Protein AF-A0A496QJI1-F1 (afdb_monomer_lite)

pLDDT: mean 93.15, std 5.8, range [52.69, 98.19]

Radius of gyration: 16.43 Å; chains: 1; bounding box: 36×29×38 Å

Structure (mmCIF, N/CA/C/O backbone):
data_AF-A0A496QJI1-F1
#
_entry.id   AF-A0A496QJI1-F1
#
loop_
_atom_site.group_PDB
_atom_site.id
_atom_site.type_symbol
_atom_site.label_atom_id
_atom_site.label_alt_id
_atom_site.label_comp_id
_atom_site.label_asym_id
_atom_site.label_entity_id
_atom_site.label_seq_id
_atom_site.pdbx_PDB_ins_code
_atom_site.Cartn_x
_atom_site.Cartn_y
_atom_site.Cartn_z
_atom_site.occupancy
_atom_site.B_iso_or_equiv
_atom_site.auth_seq_id
_atom_site.auth_comp_id
_atom_site.auth_asym_id
_atom_site.auth_atom_id
_atom_site.pdbx_PDB_model_num
ATOM 1 N N . MET A 1 1 ? -6.512 -2.803 4.110 1.00 93.69 1 MET A N 1
ATOM 2 C CA . MET A 1 1 ? -7.085 -1.622 3.436 1.00 93.69 1 MET A CA 1
ATOM 3 C C . MET A 1 1 ? -5.961 -0.634 3.206 1.00 93.69 1 MET A C 1
ATOM 5 O O . MET A 1 1 ? -5.234 -0.361 4.151 1.00 93.69 1 MET A O 1
ATOM 9 N N . ALA A 1 2 ? -5.794 -0.151 1.977 1.00 95.88 2 ALA A N 1
ATOM 10 C CA . ALA A 1 2 ? -4.790 0.861 1.659 1.00 95.88 2 ALA A CA 1
ATOM 11 C C . ALA A 1 2 ? -5.354 2.266 1.902 1.00 95.88 2 ALA A C 1
ATOM 13 O O . ALA A 1 2 ? -6.518 2.515 1.583 1.00 95.88 2 ALA A O 1
ATOM 14 N N . VAL A 1 3 ? -4.542 3.161 2.458 1.00 94.12 3 VAL A N 1
ATOM 15 C CA . VAL A 1 3 ? -4.893 4.563 2.717 1.00 94.12 3 VAL A CA 1
ATOM 16 C C . VAL A 1 3 ? -3.719 5.469 2.359 1.00 94.12 3 VAL A C 1
ATOM 18 O O . VAL A 1 3 ? -2.561 5.115 2.577 1.00 94.12 3 VAL A O 1
ATOM 21 N N . ALA A 1 4 ? -4.018 6.648 1.819 1.00 91.50 4 ALA A N 1
ATOM 22 C CA . ALA A 1 4 ? -3.010 7.672 1.584 1.00 91.50 4 ALA A CA 1
ATOM 23 C C . ALA A 1 4 ? -2.640 8.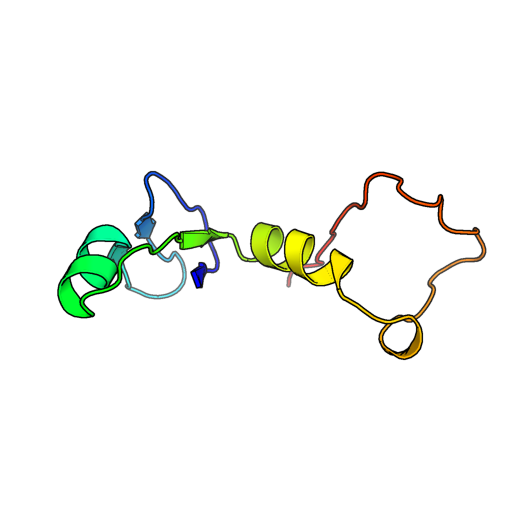349 2.912 1.00 91.50 4 ALA A C 1
ATOM 25 O O . ALA A 1 4 ? -3.518 8.825 3.635 1.00 91.50 4 ALA A O 1
ATOM 26 N N . GLY A 1 5 ? -1.343 8.402 3.214 1.00 90.12 5 GLY A N 1
ATOM 27 C CA . GLY A 1 5 ? -0.809 9.004 4.436 1.00 90.12 5 GLY A CA 1
ATOM 28 C C . GLY A 1 5 ? -0.063 8.020 5.335 1.00 90.12 5 GLY A C 1
ATOM 29 O O . GLY A 1 5 ? 0.125 6.848 5.001 1.00 90.12 5 GLY A O 1
ATOM 30 N N . VAL A 1 6 ? 0.401 8.535 6.473 1.00 93.38 6 VAL A N 1
ATOM 31 C CA . VAL A 1 6 ? 1.163 7.771 7.466 1.00 93.38 6 VAL A CA 1
ATOM 32 C C . VAL A 1 6 ? 0.209 6.884 8.260 1.00 93.38 6 VAL A C 1
ATOM 34 O O . VAL A 1 6 ? -0.757 7.374 8.845 1.00 93.38 6 VAL A O 1
ATOM 37 N N . VAL A 1 7 ? 0.486 5.581 8.284 1.00 96.19 7 VAL A N 1
ATOM 38 C CA . VAL A 1 7 ? -0.261 4.615 9.094 1.00 96.19 7 VAL A CA 1
ATOM 39 C C . VAL A 1 7 ? 0.572 4.230 10.306 1.00 96.19 7 VAL A C 1
ATOM 41 O O . VAL A 1 7 ? 1.649 3.657 10.167 1.00 96.19 7 VAL A O 1
ATOM 44 N N . GLU A 1 8 ? 0.042 4.487 11.497 1.00 95.88 8 GLU A N 1
ATOM 45 C CA . GLU A 1 8 ? 0.668 4.131 12.770 1.00 95.88 8 GLU A CA 1
ATOM 46 C C . GLU A 1 8 ? -0.359 3.446 13.668 1.00 95.88 8 GLU A C 1
ATOM 48 O O . GLU A 1 8 ? -1.502 3.885 13.779 1.00 95.88 8 GLU A O 1
ATOM 53 N N . GLY A 1 9 ? 0.015 2.325 14.289 1.00 96.19 9 GLY A N 1
ATOM 54 C CA . GLY A 1 9 ? -0.875 1.619 15.219 1.00 96.19 9 GLY A CA 1
ATOM 55 C C . GLY A 1 9 ? -2.217 1.184 14.610 1.00 96.19 9 GLY A C 1
ATOM 56 O O . GLY A 1 9 ? -3.215 1.137 15.323 1.00 96.19 9 GLY A O 1
ATOM 57 N N . ASN A 1 10 ? -2.250 0.863 13.308 1.00 97.06 10 ASN A N 1
ATOM 58 C CA . ASN A 1 10 ? -3.471 0.532 12.557 1.00 97.06 10 ASN A CA 1
ATOM 59 C C . ASN A 1 10 ? -4.479 1.697 12.457 1.00 97.06 10 ASN A C 1
ATOM 61 O O . ASN A 1 10 ? -5.690 1.475 12.389 1.00 97.06 10 ASN A O 1
ATOM 65 N N . ARG A 1 11 ? -3.984 2.937 12.462 1.00 97.38 11 ARG A N 1
ATOM 66 C CA . ARG A 1 11 ? -4.773 4.170 12.424 1.00 97.38 11 ARG A CA 1
ATOM 67 C C . ARG A 1 11 ? -4.129 5.183 11.477 1.00 97.38 11 ARG A C 1
ATOM 69 O O . ARG A 1 11 ? -2.909 5.202 11.325 1.00 97.38 11 ARG A O 1
ATOM 76 N N . VAL A 1 12 ? -4.944 6.021 10.841 1.00 96.44 12 VAL A N 1
ATOM 77 C CA . VAL A 1 12 ? -4.482 7.150 10.020 1.00 96.44 12 VAL A CA 1
ATOM 78 C C . VAL A 1 12 ? -5.295 8.402 10.333 1.00 96.44 12 VAL A C 1
ATOM 80 O O . VAL A 1 12 ? -6.518 8.346 10.476 1.00 96.44 12 VAL A O 1
ATOM 83 N N . GLU A 1 13 ? -4.595 9.528 10.421 1.00 95.31 13 GLU A N 1
ATOM 84 C CA . GLU A 1 13 ? -5.181 10.866 10.350 1.00 95.31 13 GLU A CA 1
ATOM 85 C C . GLU A 1 13 ? -4.951 11.397 8.942 1.00 95.31 13 GLU A C 1
ATOM 87 O O . GLU A 1 13 ? -3.811 11.652 8.545 1.00 95.31 13 GLU A O 1
ATOM 92 N N . ALA A 1 14 ? -6.017 11.508 8.152 1.00 90.06 14 ALA A N 1
ATOM 93 C CA . ALA A 1 14 ? -5.880 11.979 6.787 1.00 90.06 14 ALA A CA 1
ATOM 94 C C . ALA A 1 14 ? -5.522 13.473 6.772 1.00 90.06 14 ALA A C 1
ATOM 96 O O . ALA A 1 14 ? -6.125 14.290 7.463 1.00 90.06 14 ALA A O 1
ATOM 97 N N . THR A 1 15 ? -4.539 13.845 5.954 1.00 85.56 15 THR A N 1
ATOM 98 C CA . THR A 1 15 ? -4.057 15.233 5.860 1.00 85.56 15 THR A CA 1
ATOM 99 C C . THR A 1 15 ? -4.898 16.100 4.923 1.00 85.56 15 THR A C 1
ATOM 101 O O . THR A 1 15 ? -4.942 17.315 5.087 1.00 85.56 15 THR A O 1
ATOM 104 N N . ASN A 1 16 ? -5.580 15.484 3.952 1.00 86.19 16 ASN A N 1
ATOM 105 C CA . ASN A 1 16 ? -6.309 16.183 2.886 1.00 86.19 16 ASN A CA 1
ATOM 106 C C . ASN A 1 16 ? -7.836 16.176 3.068 1.00 86.19 16 ASN A C 1
ATOM 108 O O . ASN A 1 16 ? -8.547 16.879 2.356 1.00 86.19 16 ASN A O 1
ATOM 112 N N . ILE A 1 17 ? -8.349 15.365 3.995 1.00 88.44 17 ILE A N 1
ATOM 113 C CA . ILE A 1 17 ? -9.775 15.231 4.315 1.00 88.44 17 ILE A CA 1
ATOM 114 C C . ILE A 1 17 ? -9.920 15.072 5.834 1.00 88.44 17 ILE A C 1
ATOM 116 O O . ILE A 1 17 ? -9.032 14.487 6.447 1.00 88.44 17 ILE A O 1
ATOM 120 N N . PRO A 1 18 ? -11.010 15.547 6.466 1.00 92.31 18 PRO A N 1
ATOM 121 C CA . PRO A 1 18 ? -11.159 15.545 7.925 1.00 92.31 18 PRO A CA 1
ATOM 122 C C . PRO A 1 18 ? -11.580 14.164 8.456 1.00 92.31 18 PRO A C 1
ATOM 124 O O . PRO A 1 18 ? -12.565 14.036 9.183 1.00 92.31 18 PRO A O 1
ATOM 127 N N . TRP A 1 19 ? -10.894 13.108 8.022 1.00 92.12 19 TRP A N 1
ATOM 128 C CA . TRP A 1 19 ? -11.189 11.731 8.393 1.00 92.12 19 TRP A CA 1
ATOM 129 C C . TRP A 1 19 ? -10.072 11.164 9.254 1.00 92.12 19 TRP A C 1
ATOM 131 O O . TRP A 1 19 ? -8.918 11.081 8.835 1.00 92.12 19 TRP A O 1
ATOM 141 N N . THR A 1 20 ? -10.464 10.674 10.420 1.00 95.12 20 THR A N 1
ATOM 142 C CA . THR A 1 20 ? -9.688 9.707 11.183 1.00 95.12 20 THR A CA 1
ATOM 143 C C . THR A 1 20 ? -10.191 8.317 10.829 1.00 95.12 20 THR A C 1
ATOM 145 O O . THR A 1 20 ? -11.386 8.038 10.949 1.00 95.12 20 THR A O 1
ATOM 148 N N . ILE A 1 21 ? -9.291 7.427 10.425 1.00 95.44 21 ILE A N 1
ATOM 149 C CA . ILE A 1 21 ? -9.637 6.033 10.152 1.00 95.44 21 ILE A CA 1
ATOM 150 C C . ILE A 1 21 ? -8.916 5.164 11.175 1.00 95.44 21 ILE A C 1
ATOM 152 O O . ILE A 1 21 ? -7.688 5.116 11.198 1.00 95.44 21 ILE A O 1
ATOM 156 N N . ASP A 1 22 ? -9.687 4.460 12.002 1.00 97.12 22 ASP A N 1
ATOM 157 C CA . ASP A 1 22 ? -9.177 3.499 12.977 1.00 97.12 22 ASP A CA 1
ATOM 158 C C . ASP A 1 22 ? -9.545 2.073 12.553 1.00 97.12 22 ASP A C 1
ATOM 160 O O . ASP A 1 22 ? -10.720 1.708 12.428 1.00 97.12 22 ASP A O 1
ATOM 164 N N . GLY A 1 23 ? -8.527 1.251 12.303 1.00 97.38 23 GLY A N 1
ATOM 165 C CA . GLY A 1 23 ? -8.716 -0.118 11.851 1.00 97.38 23 GLY A CA 1
ATOM 166 C C . GLY A 1 23 ? -9.343 -1.034 12.907 1.00 97.38 23 GLY A C 1
ATOM 167 O O . GLY A 1 23 ? -10.074 -1.960 12.554 1.00 97.38 23 GLY A O 1
ATOM 168 N N . HIS A 1 24 ? -9.127 -0.783 14.199 1.00 97.25 24 HIS A N 1
ATOM 169 C CA . HIS A 1 24 ? -9.737 -1.573 15.270 1.00 97.25 24 HIS A CA 1
ATOM 170 C C . HIS A 1 24 ? -11.236 -1.299 15.372 1.00 97.25 24 HIS A C 1
ATOM 172 O O . HIS A 1 24 ? -12.020 -2.240 15.535 1.00 97.25 24 HIS A O 1
ATOM 178 N N . ASP A 1 25 ? -11.643 -0.040 15.228 1.00 97.56 25 ASP A N 1
ATOM 179 C CA . ASP A 1 25 ? -13.057 0.334 15.236 1.00 97.56 25 ASP A CA 1
ATOM 180 C C . ASP A 1 25 ? -13.788 -0.212 14.009 1.00 97.56 25 ASP A C 1
ATOM 182 O O . ASP A 1 25 ? -14.869 -0.791 14.141 1.00 97.56 25 ASP A O 1
ATOM 186 N N . LEU A 1 26 ? -13.178 -0.123 12.820 1.00 97.06 26 LEU A N 1
ATOM 187 C CA . LEU A 1 26 ? -13.734 -0.724 11.604 1.00 97.06 26 LEU A CA 1
ATOM 188 C C . LEU A 1 26 ? -13.845 -2.247 11.725 1.00 97.06 26 LEU A C 1
ATOM 190 O O . LEU A 1 26 ? -14.892 -2.811 11.404 1.00 97.06 26 LEU A O 1
ATOM 194 N N . LYS A 1 27 ? -12.803 -2.914 12.237 1.00 98.19 27 LYS A N 1
ATOM 195 C CA . LYS A 1 27 ? -12.810 -4.362 12.481 1.00 98.19 27 LYS A CA 1
ATOM 196 C C . LYS A 1 27 ? -14.004 -4.772 13.343 1.00 98.19 27 LYS A C 1
ATOM 198 O O . LYS A 1 27 ? -14.738 -5.682 12.967 1.00 98.19 27 LYS A O 1
ATOM 203 N N . LYS A 1 28 ? -14.218 -4.083 14.472 1.00 97.88 28 LYS A N 1
ATOM 204 C CA . LYS A 1 28 ? -15.349 -4.337 15.380 1.00 97.88 28 LYS A CA 1
ATOM 205 C C . LYS A 1 28 ? -16.687 -4.057 14.704 1.00 97.88 28 LYS A C 1
ATOM 207 O O . LYS A 1 28 ? -17.581 -4.895 14.762 1.00 97.88 28 LYS A O 1
ATOM 212 N N . ARG A 1 29 ? -16.818 -2.903 14.043 1.00 97.75 29 ARG A N 1
ATOM 213 C CA . ARG A 1 29 ? -18.063 -2.457 13.401 1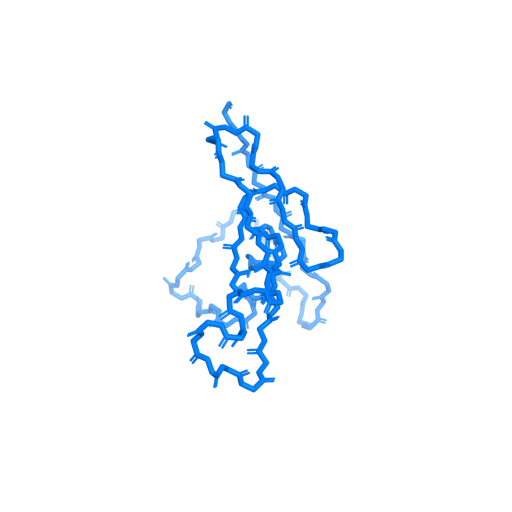.00 97.75 29 ARG A CA 1
ATOM 214 C C . ARG A 1 29 ? -18.557 -3.426 12.331 1.00 97.75 29 ARG A C 1
ATOM 216 O O . ARG A 1 29 ? -19.762 -3.614 12.205 1.00 97.75 29 ARG A O 1
ATOM 223 N N . PHE A 1 30 ? -17.642 -4.014 11.568 1.00 97.69 30 PHE A N 1
ATOM 224 C CA . PHE A 1 30 ? -17.973 -4.920 10.468 1.00 97.69 30 PHE A CA 1
ATOM 225 C C . PHE A 1 30 ? -17.795 -6.404 10.812 1.00 97.69 30 PHE A C 1
ATOM 227 O O . PHE A 1 30 ? -17.990 -7.247 9.943 1.00 97.69 30 PHE A O 1
ATOM 234 N N . GLY A 1 31 ? -17.442 -6.740 12.059 1.00 97.69 31 GLY A N 1
ATOM 235 C CA . GLY A 1 31 ? -17.275 -8.129 12.497 1.00 97.69 31 GLY A CA 1
ATOM 236 C C . GLY A 1 31 ? -16.152 -8.878 11.770 1.00 97.69 31 GLY A C 1
ATOM 237 O O . GLY A 1 31 ? -16.274 -10.073 11.523 1.00 97.69 31 GLY A O 1
ATOM 238 N N . LEU A 1 32 ? -15.076 -8.183 11.394 1.00 97.94 32 LEU A N 1
ATOM 239 C CA . LEU A 1 32 ? -13.962 -8.776 10.651 1.00 97.94 32 LEU A CA 1
ATOM 240 C C . LEU A 1 32 ? -12.999 -9.510 11.593 1.00 97.94 32 LEU A C 1
ATOM 242 O O . LEU A 1 32 ? -12.669 -9.016 12.672 1.00 97.94 32 LEU A O 1
ATOM 246 N N . GLU A 1 33 ? -12.476 -10.660 11.164 1.00 97.69 33 GLU A N 1
ATOM 247 C CA . GLU A 1 33 ? -11.464 -11.399 11.933 1.00 97.69 33 GLU A CA 1
ATOM 248 C C . GLU A 1 33 ? -10.122 -10.656 11.964 1.00 97.69 33 GLU A C 1
ATOM 250 O O . GLU A 1 33 ? -9.471 -10.560 13.008 1.00 97.69 33 GLU A O 1
ATOM 255 N N . THR A 1 34 ? -9.728 -10.064 10.837 1.00 96.75 34 THR A N 1
ATOM 256 C CA . THR A 1 34 ? -8.518 -9.252 10.700 1.00 96.75 34 THR A CA 1
ATOM 257 C C . THR A 1 34 ? -8.794 -8.025 9.838 1.00 96.75 34 THR A C 1
ATOM 259 O O . THR A 1 34 ? -9.567 -8.069 8.882 1.00 96.75 34 THR A O 1
ATOM 262 N N . LEU A 1 35 ? -8.171 -6.903 10.197 1.00 97.50 35 LEU A N 1
ATOM 263 C CA . LEU A 1 35 ? -8.143 -5.705 9.370 1.00 97.50 35 LEU A CA 1
ATOM 264 C C . LEU A 1 35 ? -6.864 -4.929 9.669 1.00 97.50 35 LEU A C 1
ATOM 266 O O . LEU A 1 35 ? -6.645 -4.498 10.802 1.00 97.50 35 LEU A O 1
ATOM 270 N N . TYR A 1 36 ? -6.056 -4.754 8.629 1.00 97.06 36 TYR A N 1
ATOM 271 C CA . TYR A 1 36 ? -4.843 -3.949 8.653 1.00 97.06 36 TYR A CA 1
ATOM 272 C C . TYR A 1 36 ? -5.020 -2.751 7.732 1.00 97.06 36 TYR A C 1
ATOM 274 O O . TYR A 1 36 ? -5.421 -2.904 6.573 1.00 97.06 36 TYR A O 1
ATOM 282 N N . LEU A 1 37 ? -4.731 -1.567 8.248 1.00 97.44 37 LEU A N 1
ATOM 283 C CA . LEU A 1 37 ? -4.453 -0.383 7.461 1.00 97.44 37 LEU A CA 1
ATOM 284 C C . LEU A 1 37 ? -2.994 -0.446 7.024 1.00 97.44 37 LEU A C 1
ATOM 286 O O . LEU A 1 37 ? -2.123 -0.781 7.822 1.00 97.44 37 LEU A O 1
ATOM 290 N N . ILE A 1 38 ? -2.756 -0.133 5.759 1.00 97.00 38 ILE A N 1
ATOM 291 C CA . ILE A 1 38 ? -1.420 -0.007 5.181 1.00 97.00 38 ILE A CA 1
ATOM 292 C C . ILE A 1 38 ? -1.358 1.272 4.362 1.00 97.00 38 ILE A C 1
ATOM 294 O O . ILE A 1 38 ? -2.384 1.750 3.865 1.00 97.00 38 ILE A O 1
ATOM 298 N N . ASN A 1 39 ? -0.157 1.812 4.215 1.00 95.00 39 ASN A N 1
ATOM 299 C CA . ASN A 1 39 ? 0.065 2.949 3.338 1.00 95.00 39 ASN A CA 1
ATOM 300 C C . ASN A 1 39 ? -0.183 2.561 1.857 1.00 95.00 39 ASN A C 1
ATOM 302 O O . ASN A 1 39 ? -0.090 1.395 1.465 1.00 95.00 39 ASN A O 1
ATOM 306 N N . ASP A 1 40 ? -0.516 3.537 1.018 1.00 94.62 40 ASP A N 1
ATOM 307 C CA . ASP A 1 40 ? -0.756 3.364 -0.415 1.00 94.62 40 ASP A CA 1
ATOM 308 C C . ASP A 1 40 ? 0.478 2.893 -1.208 1.00 94.62 40 ASP A C 1
ATOM 310 O O . ASP A 1 40 ? 0.349 1.995 -2.042 1.00 94.62 40 ASP A O 1
ATOM 314 N N . PHE A 1 41 ? 1.680 3.397 -0.917 1.00 94.69 41 PHE A N 1
ATOM 315 C CA . PHE A 1 41 ? 2.922 2.887 -1.517 1.00 94.69 41 PHE A CA 1
ATOM 316 C C . PHE A 1 41 ? 3.265 1.475 -1.050 1.00 94.69 41 PHE A C 1
ATOM 318 O O . PHE A 1 41 ? 3.770 0.674 -1.840 1.00 94.69 41 PHE A O 1
ATOM 325 N N . GLU A 1 42 ? 2.963 1.139 0.204 1.00 95.62 42 GLU A N 1
ATOM 326 C CA . GLU A 1 42 ? 3.091 -0.237 0.687 1.00 95.62 42 GLU A CA 1
ATOM 327 C C . GLU A 1 42 ? 2.159 -1.169 -0.099 1.00 95.62 42 GLU A C 1
ATOM 329 O O . GLU A 1 42 ? 2.588 -2.207 -0.605 1.00 95.62 42 GLU A O 1
ATOM 334 N N . ALA A 1 43 ? 0.901 -0.768 -0.295 1.00 96.00 43 ALA A N 1
ATOM 335 C CA . ALA A 1 43 ? -0.043 -1.514 -1.119 1.00 96.00 43 ALA A CA 1
ATOM 336 C C . ALA A 1 43 ? 0.434 -1.651 -2.577 1.00 96.00 43 ALA A C 1
ATOM 338 O O . ALA A 1 43 ? 0.325 -2.733 -3.156 1.00 96.00 43 ALA A O 1
ATOM 339 N N . ALA A 1 44 ? 1.010 -0.597 -3.163 1.00 95.50 44 ALA A N 1
ATOM 340 C CA . ALA A 1 44 ? 1.597 -0.644 -4.502 1.00 95.50 44 ALA A CA 1
ATOM 341 C C . ALA A 1 44 ? 2.793 -1.614 -4.584 1.00 95.50 44 ALA A C 1
ATOM 343 O O . ALA A 1 44 ? 2.930 -2.346 -5.568 1.00 95.50 44 ALA A O 1
ATOM 344 N N . ALA A 1 45 ? 3.627 -1.674 -3.541 1.00 95.12 45 ALA A N 1
ATOM 345 C CA . ALA A 1 45 ? 4.744 -2.612 -3.446 1.00 95.12 45 ALA A CA 1
ATOM 346 C C . ALA A 1 45 ? 4.283 -4.074 -3.348 1.00 95.12 45 ALA A C 1
ATOM 348 O O . ALA A 1 45 ? 4.909 -4.953 -3.938 1.00 95.12 45 ALA A O 1
ATOM 349 N N . TRP A 1 46 ? 3.161 -4.347 -2.679 1.00 94.88 46 TRP 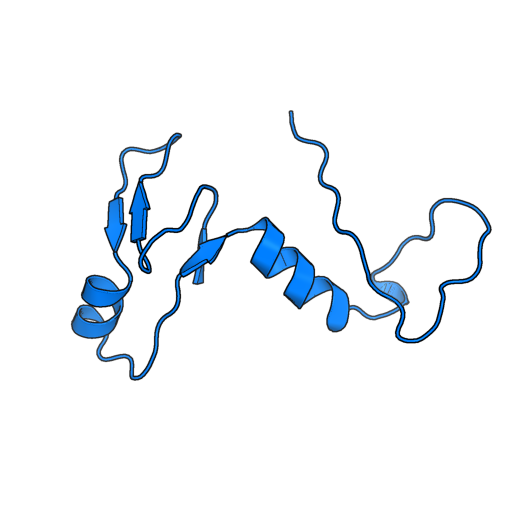A N 1
ATOM 350 C CA . TRP A 1 46 ? 2.515 -5.659 -2.757 1.00 94.88 46 TRP A CA 1
ATOM 351 C C . TRP A 1 46 ? 1.953 -5.920 -4.160 1.00 94.88 46 TRP A C 1
ATOM 353 O O . TRP A 1 46 ? 2.189 -6.983 -4.739 1.00 94.88 46 TRP A O 1
ATOM 363 N N . GLY A 1 47 ? 1.272 -4.931 -4.742 1.00 94.25 47 GLY A N 1
ATOM 364 C CA . GLY A 1 47 ? 0.611 -5.030 -6.043 1.00 94.25 47 GLY A CA 1
ATOM 365 C C . GLY A 1 47 ? 1.553 -5.340 -7.210 1.00 94.25 47 GLY A C 1
ATOM 366 O O . GLY A 1 47 ? 1.213 -6.155 -8.064 1.00 94.25 47 GLY A O 1
ATOM 367 N N . ILE A 1 48 ? 2.769 -4.782 -7.238 1.00 92.56 48 ILE A N 1
ATOM 368 C CA . ILE A 1 48 ? 3.712 -5.031 -8.347 1.00 92.56 48 ILE A CA 1
ATOM 369 C C . ILE A 1 48 ? 4.132 -6.504 -8.460 1.00 92.56 48 ILE A C 1
ATOM 371 O O . ILE A 1 48 ? 4.595 -6.942 -9.512 1.00 92.56 48 ILE A O 1
ATOM 375 N N . THR A 1 49 ? 3.996 -7.284 -7.384 1.00 90.88 49 THR A N 1
ATOM 376 C CA . THR A 1 49 ? 4.394 -8.698 -7.375 1.00 90.88 49 THR A CA 1
ATOM 377 C C . THR A 1 49 ? 3.435 -9.598 -8.150 1.00 90.88 49 THR A C 1
ATOM 379 O O . THR A 1 49 ? 3.835 -10.693 -8.541 1.00 90.88 49 THR A O 1
ATOM 382 N N . VAL A 1 50 ? 2.209 -9.131 -8.409 1.00 93.50 50 VAL A N 1
ATOM 383 C CA . VAL A 1 50 ? 1.154 -9.897 -9.091 1.00 93.50 50 VAL A CA 1
ATOM 384 C C . VAL A 1 50 ? 0.859 -9.402 -10.510 1.00 93.50 50 VAL A C 1
ATOM 386 O O . VAL A 1 50 ? -0.021 -9.946 -11.168 1.00 93.50 50 VAL A O 1
ATOM 389 N N . LEU A 1 51 ? 1.583 -8.388 -10.997 1.00 92.81 51 LEU A N 1
ATOM 390 C CA . LEU A 1 51 ? 1.390 -7.864 -12.350 1.00 92.81 51 LEU A CA 1
ATOM 391 C C . LEU A 1 51 ? 1.957 -8.806 -13.416 1.00 92.81 51 LEU A C 1
ATOM 393 O O . LEU A 1 51 ? 3.064 -9.342 -13.296 1.00 92.81 51 LEU A O 1
ATOM 397 N N . HIS A 1 52 ? 1.209 -8.948 -14.505 1.00 92.88 52 HIS A N 1
ATOM 398 C CA . HIS A 1 52 ? 1.631 -9.663 -15.699 1.00 92.88 52 HIS A CA 1
ATOM 399 C C . HIS A 1 52 ? 2.425 -8.752 -16.646 1.00 92.88 52 HIS A C 1
ATOM 401 O O . HIS A 1 52 ? 2.352 -7.525 -16.589 1.00 92.88 52 HIS A O 1
ATOM 407 N N . LYS A 1 53 ? 3.220 -9.356 -17.539 1.00 89.88 53 LYS A N 1
ATOM 408 C CA . LYS A 1 53 ? 4.115 -8.614 -18.447 1.00 89.88 53 LYS A CA 1
ATOM 409 C C . LYS A 1 53 ? 3.375 -7.690 -19.417 1.00 89.88 53 LYS A C 1
ATOM 411 O O . LYS A 1 53 ? 3.940 -6.686 -19.822 1.00 89.88 53 LYS A O 1
ATOM 416 N N . ASP A 1 54 ? 2.150 -8.030 -19.789 1.00 95.81 54 ASP A N 1
ATOM 417 C CA . ASP A 1 54 ? 1.261 -7.242 -20.651 1.00 95.81 54 ASP A CA 1
ATOM 418 C C . ASP A 1 54 ? 0.652 -6.020 -19.944 1.00 95.81 54 ASP A C 1
ATOM 420 O O . ASP A 1 54 ? 0.140 -5.120 -20.602 1.00 95.81 54 ASP A O 1
ATOM 424 N N . GLN A 1 55 ? 0.763 -5.947 -18.616 1.00 95.94 55 GLN A N 1
ATOM 425 C CA . GLN A 1 55 ? 0.364 -4.793 -17.805 1.00 95.94 55 GLN A CA 1
ATOM 426 C C . GLN A 1 55 ? 1.535 -3.836 -17.534 1.00 95.94 55 GLN A C 1
ATOM 428 O O . GLN A 1 55 ? 1.385 -2.858 -16.801 1.00 95.94 55 GLN A O 1
ATOM 433 N N . LEU A 1 56 ? 2.717 -4.128 -18.086 1.00 92.81 56 LEU A N 1
ATOM 434 C CA . LEU A 1 56 ? 3.950 -3.395 -17.837 1.00 92.81 56 LEU A CA 1
ATOM 435 C C . LEU A 1 56 ? 4.488 -2.791 -19.130 1.00 92.81 56 LEU A C 1
ATOM 437 O O . LEU A 1 56 ? 4.536 -3.434 -20.176 1.00 92.81 56 LEU A O 1
ATOM 441 N N . VAL A 1 57 ? 4.985 -1.563 -19.022 1.00 94.31 57 VAL A N 1
ATOM 442 C CA . VAL A 1 57 ? 5.749 -0.907 -20.083 1.00 94.31 57 VAL A CA 1
ATOM 443 C C . VAL A 1 57 ? 7.185 -0.761 -19.602 1.00 94.31 57 VAL A C 1
ATOM 445 O O . VAL A 1 57 ? 7.445 -0.141 -18.571 1.00 94.31 57 VAL A O 1
ATOM 448 N N . GLN A 1 58 ? 8.129 -1.349 -20.337 1.00 92.38 58 GLN A N 1
ATOM 449 C CA . GLN A 1 58 ? 9.544 -1.222 -20.010 1.00 92.38 58 GLN A CA 1
ATOM 450 C C . GLN A 1 58 ? 10.048 0.176 -20.378 1.00 92.38 58 GLN A C 1
ATOM 452 O O . GLN A 1 58 ? 9.949 0.606 -21.526 1.00 92.38 58 GLN A O 1
ATOM 457 N N . ILE A 1 59 ? 10.655 0.849 -19.403 1.00 92.75 59 ILE A N 1
ATOM 458 C CA . ILE A 1 59 ? 11.396 2.093 -19.604 1.00 92.75 59 ILE A CA 1
ATOM 459 C C . ILE A 1 59 ? 12.895 1.756 -19.564 1.00 92.75 59 ILE A C 1
ATOM 461 O O . ILE A 1 59 ? 13.367 1.113 -18.627 1.00 92.75 59 ILE A O 1
ATOM 465 N N . GLY A 1 60 ? 13.650 2.169 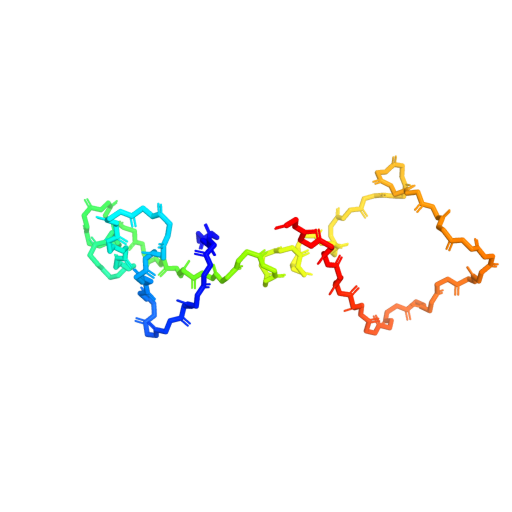-20.585 1.00 92.44 60 GLY A N 1
ATOM 466 C CA . GLY A 1 60 ? 15.069 1.816 -20.746 1.00 92.44 60 GLY A CA 1
ATOM 467 C C . GLY A 1 60 ? 15.306 0.417 -21.346 1.00 92.44 60 GLY A C 1
ATOM 468 O O . GLY A 1 60 ? 14.387 -0.234 -21.833 1.00 92.44 60 GLY A O 1
ATOM 469 N N . GLY A 1 61 ? 16.563 -0.050 -21.350 1.00 88.06 61 GLY A N 1
ATOM 470 C CA . GLY A 1 61 ? 16.990 -1.247 -22.106 1.00 88.06 61 GLY A CA 1
ATOM 471 C C . GLY A 1 61 ? 17.565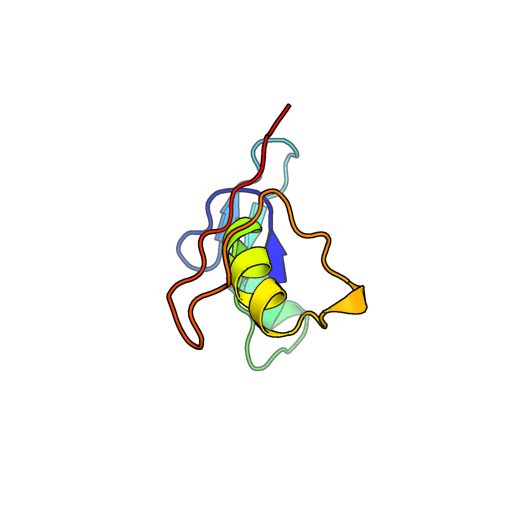 -2.415 -21.292 1.00 88.06 61 GLY A C 1
ATOM 472 O O . GLY A 1 61 ? 18.014 -3.399 -21.876 1.00 88.06 61 GLY A O 1
ATOM 473 N N . GLY A 1 62 ? 17.598 -2.321 -19.960 1.00 91.56 62 GLY A N 1
ATOM 474 C CA . GLY A 1 62 ? 18.144 -3.376 -19.098 1.00 91.56 62 GLY A CA 1
ATOM 475 C C . GLY A 1 62 ? 17.211 -4.584 -18.959 1.00 91.56 62 GLY A C 1
ATOM 476 O O . GLY A 1 62 ? 15.994 -4.457 -19.070 1.00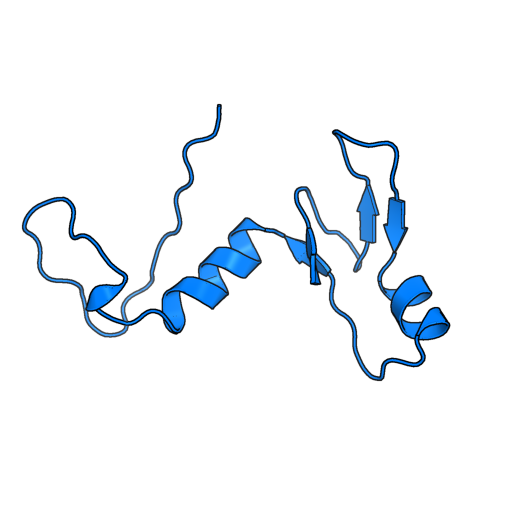 91.56 62 GLY A O 1
ATOM 477 N N . LYS A 1 63 ? 17.776 -5.765 -18.677 1.00 90.38 63 LYS A N 1
ATOM 478 C CA . LYS A 1 63 ? 16.988 -6.949 -18.299 1.00 90.38 63 LYS A CA 1
ATOM 479 C C . LYS A 1 63 ? 16.693 -6.920 -16.793 1.00 90.38 63 LYS A C 1
ATOM 481 O O . LYS A 1 63 ? 17.613 -6.640 -16.024 1.00 90.38 63 LYS A O 1
ATOM 486 N N . PRO A 1 64 ? 15.464 -7.239 -16.353 1.00 87.38 64 PRO A N 1
ATOM 487 C CA . PRO A 1 64 ? 15.155 -7.325 -14.930 1.00 87.38 64 PRO A CA 1
ATOM 488 C C . PRO A 1 64 ? 15.927 -8.473 -14.268 1.00 87.38 64 PRO A C 1
ATOM 490 O O . PRO A 1 64 ? 16.083 -9.550 -14.849 1.00 87.38 64 PRO A O 1
ATOM 493 N N . ILE A 1 65 ? 16.374 -8.256 -13.030 1.00 90.44 65 ILE A N 1
ATOM 494 C CA . ILE A 1 65 ? 16.978 -9.304 -12.203 1.00 90.44 65 ILE A CA 1
ATOM 495 C C . ILE A 1 65 ? 15.852 -10.172 -11.637 1.00 90.44 65 ILE A C 1
ATOM 497 O O . ILE A 1 65 ? 14.986 -9.687 -10.905 1.00 90.44 65 ILE A O 1
ATOM 501 N N . SER A 1 66 ? 15.861 -11.464 -11.970 1.00 88.38 66 SER A N 1
ATOM 502 C CA . SER A 1 66 ? 14.871 -12.414 -11.454 1.00 88.38 66 SER A CA 1
ATOM 503 C C . SER A 1 66 ? 14.935 -12.486 -9.928 1.00 88.38 66 SER A C 1
ATOM 505 O O . SER A 1 66 ? 16.019 -12.615 -9.367 1.00 88.38 66 SER A O 1
ATOM 507 N N . ASN A 1 67 ? 13.779 -12.421 -9.262 1.00 87.31 67 ASN A N 1
ATOM 508 C CA . ASN A 1 67 ? 13.643 -12.449 -7.797 1.00 87.31 67 ASN A CA 1
ATOM 509 C C . ASN A 1 67 ? 14.448 -11.374 -7.036 1.00 87.31 67 ASN A C 1
ATOM 511 O O . ASN A 1 67 ? 14.607 -11.476 -5.823 1.00 87.31 67 ASN A O 1
ATOM 515 N N . GLY A 1 68 ? 14.932 -10.334 -7.722 1.00 91.56 68 GLY A N 1
ATOM 516 C CA . GLY A 1 68 ? 15.587 -9.202 -7.077 1.00 91.56 68 GLY A CA 1
ATOM 517 C C . GLY A 1 68 ? 14.596 -8.293 -6.331 1.00 91.56 68 GLY A C 1
ATOM 518 O O . GLY A 1 68 ? 13.388 -8.328 -6.620 1.00 91.56 68 GLY A O 1
ATOM 519 N N . PRO A 1 69 ? 15.096 -7.447 -5.407 1.00 92.88 69 PRO A N 1
ATOM 520 C CA . PRO A 1 69 ? 14.311 -6.373 -4.807 1.00 92.88 69 PRO A CA 1
ATOM 521 C C . PRO A 1 69 ? 13.682 -5.481 -5.880 1.00 92.88 69 PRO A C 1
ATOM 523 O O . PRO A 1 69 ? 14.286 -5.219 -6.922 1.00 92.88 69 PRO A O 1
ATOM 526 N N . LYS A 1 70 ? 12.467 -5.001 -5.616 1.00 92.25 70 LYS A N 1
ATOM 527 C CA . LYS A 1 70 ? 11.749 -4.066 -6.488 1.00 92.25 70 LYS A CA 1
ATOM 528 C C . LYS A 1 70 ? 11.563 -2.761 -5.732 1.00 92.25 70 LYS A C 1
ATOM 530 O O . LYS A 1 70 ? 11.125 -2.781 -4.586 1.00 92.25 70 LYS A O 1
ATOM 535 N N . ALA A 1 71 ? 11.900 -1.649 -6.372 1.00 93.19 71 ALA A N 1
ATOM 536 C CA . ALA A 1 71 ? 11.624 -0.320 -5.849 1.00 93.19 71 ALA A CA 1
ATOM 537 C C . ALA A 1 71 ? 10.348 0.219 -6.497 1.00 93.19 71 ALA A C 1
ATOM 539 O O . ALA A 1 71 ? 10.163 0.081 -7.707 1.00 93.19 71 ALA A O 1
ATOM 540 N N . ILE A 1 72 ? 9.492 0.843 -5.691 1.00 94.06 72 ILE A N 1
ATOM 541 C CA . ILE A 1 72 ? 8.346 1.613 -6.171 1.00 94.06 72 ILE A CA 1
ATOM 542 C C . ILE A 1 72 ? 8.699 3.086 -6.058 1.00 94.06 72 ILE A C 1
ATOM 544 O O . ILE A 1 72 ? 9.142 3.544 -5.006 1.00 94.06 72 ILE A O 1
ATOM 548 N N . LEU A 1 73 ? 8.494 3.818 -7.147 1.00 92.62 73 LEU A N 1
ATOM 549 C CA . LEU A 1 73 ? 8.600 5.267 -7.181 1.00 92.62 73 LEU A CA 1
ATOM 550 C C . LEU A 1 73 ? 7.297 5.813 -7.747 1.00 92.62 73 LEU A C 1
ATOM 552 O O . LEU A 1 73 ? 6.777 5.289 -8.730 1.00 92.62 73 LEU A O 1
ATOM 556 N N . GLY A 1 74 ? 6.785 6.869 -7.131 1.00 89.69 74 GLY A N 1
ATOM 557 C CA . GLY A 1 74 ? 5.620 7.591 -7.609 1.00 89.69 74 GLY A CA 1
ATOM 558 C C . GLY A 1 74 ? 5.979 9.059 -7.651 1.00 89.69 74 GLY A C 1
ATOM 559 O O . GLY A 1 74 ? 6.353 9.638 -6.633 1.00 89.69 74 GLY A O 1
ATOM 560 N N . ALA A 1 75 ? 5.917 9.644 -8.841 1.00 88.88 75 ALA A N 1
ATOM 561 C CA . ALA A 1 75 ? 5.986 11.087 -8.966 1.00 88.88 75 ALA A CA 1
ATOM 562 C C . ALA A 1 75 ? 4.666 11.663 -8.439 1.00 88.88 75 ALA A C 1
ATOM 564 O O . ALA A 1 75 ? 3.598 11.316 -8.944 1.00 88.88 75 ALA A O 1
ATOM 565 N N . GLY A 1 76 ? 4.749 12.492 -7.399 1.00 80.88 76 GLY A N 1
ATOM 566 C CA . GLY A 1 76 ? 3.622 13.308 -6.956 1.00 80.88 76 GLY A CA 1
ATOM 567 C C . GLY A 1 76 ? 3.390 14.503 -7.885 1.00 80.88 76 GLY A C 1
ATOM 568 O O . GLY A 1 76 ? 4.111 14.690 -8.869 1.00 80.88 76 GLY A O 1
ATOM 569 N N . THR A 1 77 ? 2.401 15.323 -7.538 1.00 52.69 77 THR A N 1
ATOM 570 C CA . THR A 1 77 ? 2.112 16.627 -8.157 1.00 52.69 77 THR A CA 1
ATOM 571 C C . THR A 1 77 ? 2.139 17.721 -7.112 1.00 52.69 77 THR A C 1
ATOM 573 O O . THR A 1 77 ? 1.601 17.446 -6.015 1.00 52.69 77 THR A O 1
#

Foldseek 3Di:
DEDADDADPQWDCDPPDRDTDHQVVVCVVVVHPDGHYDYPVVVVLVVVVPDDPVNDDDDDDDDDDPPDDDDDDDDDD

Sequence (77 aa):
MAVAGVVEGNRVEATNIPWTIDGHDLKKRFGLETLYLINDFEAAAWGITVLHKDQLVQIGGGKPISNGPKAILGAGT

Secondary structure (DSSP, 8-state):
-EESS--BTTEEE-SSSS-EEEHHHHHHHHT-S----EEHHHHHHHHGGG--GGG----SSPPPPTT----------